Protein AF-A0A221SYM6-F1 (afdb_monomer)

Organism: NCBI:txid317577

Solvent-accessible surface area (backbone atoms only — not comparable to full-atom values): 5184 Å² total; per-residue (Å²): 138,84,84,82,77,79,77,78,80,74,73,75,72,70,61,47,74,77,59,75,85,53,46,62,55,51,51,38,24,73,72,50,78,29,74,42,64,41,79,53,97,91,48,77,37,74,36,38,12,68,48,49,51,54,39,52,55,36,24,36,71,59,53,60,41,70,63,39,50,53,55,50,52,50,54,45,49,55,50,49,56,56,65,75,74,109

Radius of gyration: 17.61 Å; Cα contacts (8 Å, |Δi|>4): 84; chains: 1; bounding box: 38×21×63 Å

Foldseek 3Di:
DDDPDPPPPPPVPQQPDQPPLLVVVLVCLVVQVQQAWDDFP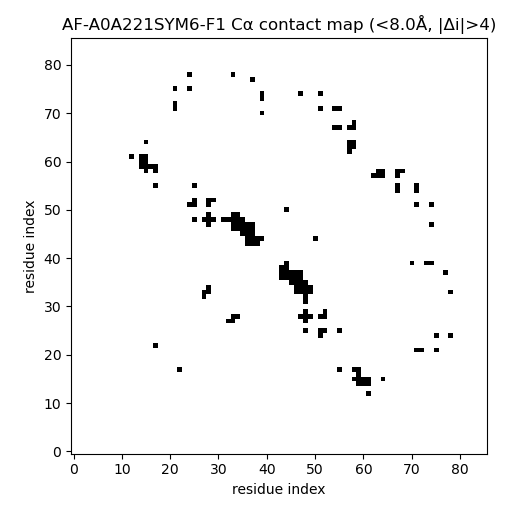VDIDRGLSVVLPVLSVCSRVVHPVVVSNVRSVRSSVVVVVVVVVD

Secondary structure (DSSP, 8-state):
-------------PPPPPPGGGHHHHHHHHTTTT-S-EE-SS-EES-HHHHHHHHHHHHHTTTTHHHHHHHHHHHHHHHHHHHHT-

Mean predicted aligned error: 9.17 Å

Structure (mmCIF, N/CA/C/O backbone):
data_AF-A0A221SYM6-F1
#
_entry.id   AF-A0A221SYM6-F1
#
loop_
_atom_site.group_PDB
_atom_site.id
_atom_site.type_symbol
_atom_site.label_atom_id
_atom_site.label_alt_id
_atom_site.label_comp_id
_atom_site.label_asym_id
_atom_site.label_entity_id
_atom_site.label_seq_id
_atom_site.pdbx_PDB_ins_code
_atom_site.Cartn_x
_atom_site.Cartn_y
_atom_site.Cartn_z
_atom_site.occupancy
_atom_site.B_iso_or_equiv
_atom_site.auth_seq_id
_atom_site.auth_comp_id
_atom_site.auth_asym_id
_atom_site.auth_atom_id
_atom_site.pdbx_PDB_model_num
ATOM 1 N N . MET A 1 1 ? -25.073 -0.396 48.756 1.00 49.47 1 MET A N 1
ATOM 2 C CA . MET A 1 1 ? -25.274 -1.199 47.528 1.00 49.47 1 MET A CA 1
ATOM 3 C C . MET A 1 1 ? -24.841 -0.359 46.333 1.00 49.47 1 MET A C 1
ATOM 5 O O . MET A 1 1 ? -25.574 0.538 45.943 1.00 49.47 1 MET A O 1
ATOM 9 N N . PHE A 1 2 ? -23.631 -0.571 45.811 1.00 51.59 2 PHE A N 1
ATOM 10 C CA . PHE A 1 2 ? -23.130 0.158 44.641 1.00 51.59 2 PHE A CA 1
ATOM 11 C C . PHE A 1 2 ? -23.349 -0.686 43.382 1.00 51.59 2 PHE A C 1
ATOM 13 O O . PHE A 1 2 ? -22.760 -1.754 43.241 1.00 51.59 2 PHE A O 1
ATOM 20 N N . TYR A 1 3 ? -24.200 -0.209 42.473 1.00 49.31 3 TYR A N 1
ATOM 21 C CA . TYR A 1 3 ? -24.340 -0.770 41.131 1.00 49.31 3 TYR A CA 1
ATOM 22 C C . TYR A 1 3 ? -23.160 -0.304 40.270 1.00 49.31 3 TYR A C 1
ATOM 24 O O . TYR A 1 3 ? -23.101 0.853 39.849 1.00 49.31 3 TYR A O 1
ATOM 32 N N . LEU A 1 4 ? -22.215 -1.203 39.989 1.00 52.47 4 LEU A N 1
ATOM 33 C CA . LEU A 1 4 ? -21.205 -0.986 38.957 1.00 52.47 4 LEU A CA 1
ATOM 34 C C . LEU A 1 4 ? -21.862 -1.187 37.589 1.00 52.47 4 LEU A C 1
ATOM 36 O O . LEU A 1 4 ? -22.030 -2.299 37.098 1.00 52.47 4 LEU A O 1
ATOM 40 N N . ARG A 1 5 ? -22.258 -0.062 36.994 1.00 48.50 5 ARG A N 1
ATOM 41 C CA . ARG A 1 5 ? -22.682 0.065 35.601 1.00 48.50 5 ARG A CA 1
ATOM 42 C C . ARG A 1 5 ? -21.541 -0.409 34.699 1.00 48.50 5 ARG A C 1
ATOM 44 O O . ARG A 1 5 ? -20.529 0.276 34.556 1.00 48.50 5 ARG A O 1
ATOM 51 N N . THR A 1 6 ? -21.707 -1.582 34.098 1.00 54.34 6 THR A N 1
ATOM 52 C CA . THR A 1 6 ? -20.830 -2.105 33.053 1.00 54.34 6 THR A CA 1
ATOM 53 C C . THR A 1 6 ? -20.816 -1.109 31.894 1.00 54.34 6 THR A C 1
ATOM 55 O O . THR A 1 6 ? -21.809 -0.888 31.202 1.00 54.34 6 THR A O 1
ATOM 58 N N . ARG A 1 7 ? -19.685 -0.422 31.708 1.00 51.59 7 ARG A N 1
ATOM 59 C CA . ARG A 1 7 ? -19.437 0.364 30.500 1.00 51.59 7 ARG A CA 1
ATOM 60 C C . ARG A 1 7 ? -19.251 -0.625 29.357 1.00 51.59 7 ARG A C 1
ATOM 62 O O . ARG A 1 7 ? -18.176 -1.196 29.204 1.00 51.59 7 ARG A O 1
ATOM 69 N N . SER A 1 8 ? -20.300 -0.821 28.566 1.00 49.66 8 SER A N 1
ATOM 70 C CA . SER A 1 8 ? -20.206 -1.424 27.242 1.00 49.66 8 SER A CA 1
ATOM 71 C C . SER A 1 8 ? -19.216 -0.614 26.405 1.00 49.66 8 SER A C 1
ATOM 73 O O . SER A 1 8 ? -19.559 0.431 25.856 1.00 49.66 8 SER A O 1
ATOM 75 N N . PHE A 1 9 ? -17.973 -1.082 26.311 1.00 50.38 9 PHE A N 1
ATOM 76 C CA . PHE A 1 9 ? -17.004 -0.609 25.327 1.00 50.38 9 PHE A CA 1
ATOM 77 C C . PHE A 1 9 ? -17.362 -1.199 23.956 1.00 50.38 9 PHE A C 1
ATOM 79 O O . PHE A 1 9 ? -16.612 -1.970 23.370 1.00 50.38 9 PHE A O 1
ATOM 86 N N . HIS A 1 10 ? -18.510 -0.802 23.408 1.00 48.22 10 HIS A N 1
ATOM 87 C CA . HIS A 1 10 ? -18.671 -0.781 21.959 1.00 48.22 10 HIS A CA 1
ATOM 88 C C . HIS A 1 10 ? -17.979 0.486 21.459 1.00 48.22 10 HIS A C 1
ATOM 90 O O . HIS A 1 10 ? -18.617 1.472 21.096 1.00 48.22 10 HIS A O 1
ATOM 96 N N . ALA A 1 11 ? -16.644 0.474 21.477 1.00 50.91 11 ALA A N 1
ATOM 97 C CA . ALA A 1 11 ? -15.890 1.373 20.626 1.00 50.91 11 ALA A CA 1
ATOM 98 C C . ALA A 1 11 ? -16.216 0.946 19.193 1.00 50.91 11 ALA A C 1
ATOM 100 O O . ALA A 1 11 ? -15.617 0.020 18.650 1.00 50.91 11 ALA A O 1
ATOM 101 N N . ALA A 1 12 ? -17.231 1.575 18.602 1.00 49.44 12 ALA A N 1
ATOM 102 C CA . ALA A 1 12 ? -17.401 1.596 17.165 1.00 49.44 12 ALA A CA 1
ATOM 103 C C . ALA A 1 12 ? -16.105 2.192 16.607 1.00 49.44 12 ALA A C 1
ATOM 105 O O . ALA A 1 12 ? -15.924 3.411 16.592 1.00 49.44 12 ALA A O 1
ATOM 106 N N . HIS A 1 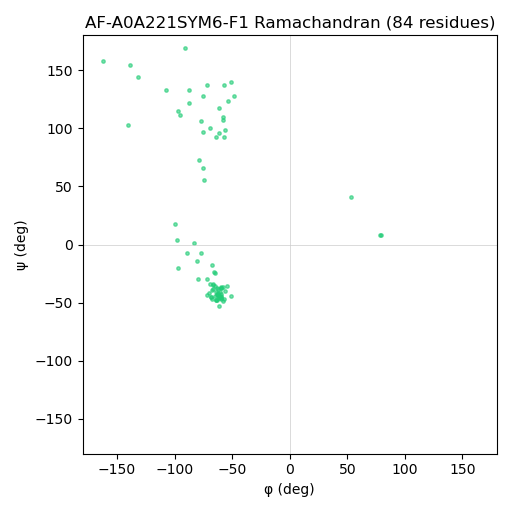13 ? -15.148 1.327 16.268 1.00 50.19 13 HIS A N 1
ATOM 107 C CA . HIS A 1 13 ? -13.907 1.719 15.629 1.00 50.19 13 HIS A CA 1
ATOM 108 C C . HIS A 1 13 ? -14.304 2.358 14.303 1.00 50.19 13 HIS A C 1
ATOM 110 O O . HIS A 1 13 ? -14.584 1.660 13.330 1.00 50.19 13 HIS A O 1
ATOM 116 N N . LYS A 1 14 ? -14.396 3.695 14.281 1.00 53.41 14 LYS A N 1
ATOM 117 C CA . LYS A 1 14 ? -14.502 4.445 13.032 1.00 53.41 14 LYS A CA 1
ATOM 118 C C . LYS A 1 14 ? -13.395 3.910 12.120 1.00 53.41 14 LYS A C 1
ATOM 120 O O . LYS A 1 14 ? -12.250 3.856 12.581 1.00 53.41 14 LYS A O 1
ATOM 125 N N . PRO A 1 15 ? -13.711 3.493 10.881 1.00 56.84 15 PRO A N 1
ATOM 126 C CA . PRO A 1 15 ? -12.689 3.029 9.960 1.00 56.84 15 PRO A CA 1
ATOM 127 C C . PRO A 1 15 ? -11.631 4.123 9.861 1.00 56.84 15 PRO A C 1
ATOM 129 O O . PRO A 1 15 ? -11.955 5.287 9.605 1.00 56.84 15 PRO A O 1
ATOM 132 N N . ALA A 1 16 ? -10.381 3.768 10.159 1.00 66.19 16 ALA A N 1
ATOM 133 C CA . ALA A 1 16 ? -9.286 4.714 10.077 1.00 66.19 16 ALA A CA 1
ATOM 134 C C . ALA A 1 16 ? -9.193 5.167 8.616 1.00 66.19 16 ALA A C 1
ATOM 136 O O . ALA A 1 16 ? -9.002 4.350 7.712 1.00 66.19 16 ALA A O 1
ATOM 137 N N . GLN A 1 17 ? -9.409 6.460 8.375 1.00 71.88 17 GLN A N 1
ATOM 138 C CA . GLN A 1 17 ? -9.326 7.007 7.028 1.00 71.88 17 GLN A CA 1
ATOM 139 C C . GLN A 1 17 ? -7.858 7.120 6.639 1.00 71.88 17 GLN A C 1
ATOM 141 O O . GLN A 1 17 ? -7.056 7.687 7.381 1.00 71.88 17 GLN A O 1
ATOM 146 N N . LEU A 1 18 ? -7.508 6.566 5.478 1.00 78.50 18 LEU A N 1
ATOM 147 C CA . LEU A 1 18 ? -6.179 6.736 4.909 1.00 78.50 18 LEU A CA 1
ATOM 148 C C . LEU A 1 18 ? -5.884 8.233 4.724 1.00 78.50 18 LEU A C 1
ATOM 150 O O . LEU A 1 18 ? -6.752 8.971 4.244 1.00 78.50 18 LEU A O 1
ATOM 154 N N . PRO A 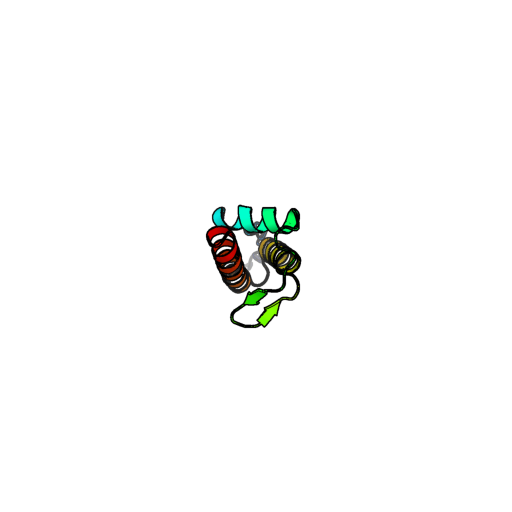1 19 ? -4.668 8.694 5.059 1.00 84.88 19 PRO A N 1
ATOM 155 C CA . PRO A 1 19 ? -4.235 10.044 4.736 1.00 84.88 19 PRO A CA 1
ATOM 156 C C . PRO A 1 19 ? -4.449 10.369 3.259 1.00 84.88 19 PRO A C 1
ATOM 158 O O . PRO A 1 19 ? -4.167 9.550 2.386 1.00 84.88 19 PRO A O 1
ATOM 161 N N . LYS A 1 20 ? -4.900 11.596 2.975 1.00 85.50 20 LYS A N 1
ATOM 162 C CA . LYS A 1 20 ? -5.206 12.049 1.608 1.00 85.50 20 LYS A CA 1
ATOM 163 C C . LYS A 1 20 ? -4.028 11.873 0.645 1.00 85.50 20 LYS A C 1
ATOM 165 O O . LYS A 1 20 ? -4.249 11.519 -0.503 1.00 85.50 20 LYS A O 1
ATOM 170 N N . LEU A 1 21 ? -2.801 12.059 1.132 1.00 86.88 21 LEU A N 1
ATOM 171 C CA . LEU A 1 21 ? -1.569 11.899 0.353 1.00 86.88 21 LEU A CA 1
ATOM 172 C C . LEU A 1 21 ? -1.310 10.454 -0.096 1.00 86.88 21 LEU A C 1
ATOM 174 O O . LEU A 1 21 ? -0.640 10.254 -1.094 1.00 86.88 21 LEU A O 1
ATOM 178 N N . LEU A 1 22 ? -1.869 9.452 0.587 1.00 88.56 22 LEU A N 1
ATOM 179 C CA . LEU A 1 22 ? -1.732 8.044 0.202 1.00 88.56 22 LEU A CA 1
ATOM 180 C C . LEU A 1 22 ? -2.834 7.580 -0.762 1.00 88.56 22 LEU A C 1
ATOM 182 O O . LEU A 1 22 ? -2.754 6.468 -1.278 1.00 88.56 22 LEU A O 1
ATOM 186 N N . ARG A 1 23 ? -3.855 8.409 -1.031 1.00 88.88 23 ARG A N 1
ATOM 187 C CA . ARG A 1 23 ? -4.919 8.066 -1.990 1.00 88.88 23 ARG A CA 1
ATOM 188 C C . ARG A 1 23 ? -4.389 7.815 -3.405 1.00 88.88 23 ARG A C 1
ATOM 190 O O . ARG A 1 23 ? -4.740 6.765 -3.932 1.00 88.88 23 ARG A O 1
ATOM 197 N N . PRO A 1 24 ? -3.514 8.665 -3.980 1.00 90.62 24 PRO A N 1
ATOM 198 C CA . PRO A 1 24 ? -2.986 8.439 -5.325 1.00 90.62 24 PRO A CA 1
ATOM 199 C C . PRO A 1 24 ? -2.220 7.118 -5.445 1.00 90.62 24 PRO A C 1
ATOM 201 O O . PRO A 1 24 ? -2.349 6.421 -6.439 1.00 90.62 24 PRO A O 1
ATOM 204 N N . LEU A 1 25 ? -1.487 6.719 -4.399 1.00 91.25 25 LEU A N 1
ATOM 205 C CA . LEU A 1 25 ? -0.802 5.423 -4.363 1.00 91.25 25 LEU A CA 1
ATOM 206 C C . LEU A 1 25 ? -1.795 4.257 -4.406 1.00 91.25 25 LEU A C 1
ATOM 208 O O . LEU A 1 25 ? -1.568 3.273 -5.102 1.00 91.25 25 LEU A O 1
ATOM 212 N N . VAL A 1 26 ? -2.888 4.345 -3.646 1.00 90.94 26 VAL A N 1
ATOM 213 C CA . VAL A 1 26 ? -3.929 3.308 -3.650 1.00 90.94 26 VAL A CA 1
ATOM 214 C C . VAL A 1 26 ? -4.653 3.272 -4.997 1.00 90.94 26 VAL A C 1
ATOM 216 O O . VAL A 1 26 ? -4.934 2.185 -5.489 1.00 90.94 26 VAL A O 1
ATOM 219 N N . GLU A 1 27 ? -4.913 4.423 -5.612 1.00 91.75 27 GLU A N 1
ATOM 220 C CA . GLU A 1 27 ? -5.514 4.525 -6.949 1.00 91.75 27 GLU A CA 1
ATOM 221 C C . GLU A 1 27 ? -4.592 3.904 -8.017 1.00 91.75 27 GLU A C 1
ATOM 223 O O . GLU A 1 27 ? -5.024 3.004 -8.737 1.00 91.75 27 GLU A O 1
ATOM 228 N N . ALA A 1 28 ? -3.298 4.239 -8.017 1.00 90.31 28 ALA A N 1
ATOM 229 C CA . ALA A 1 28 ? -2.293 3.618 -8.887 1.00 90.31 28 ALA A CA 1
ATOM 230 C C . ALA A 1 28 ? -2.189 2.096 -8.663 1.00 90.31 28 ALA A C 1
ATOM 232 O O . ALA A 1 28 ? -2.045 1.312 -9.605 1.00 90.31 28 ALA A O 1
ATOM 233 N N . ALA A 1 29 ? -2.322 1.643 -7.410 1.00 91.88 29 ALA A N 1
ATOM 234 C CA . ALA A 1 29 ? -2.382 0.221 -7.080 1.00 91.88 29 ALA A CA 1
ATOM 235 C C . ALA A 1 29 ? -3.619 -0.469 -7.682 1.00 91.88 29 ALA A C 1
ATOM 237 O O . ALA A 1 29 ? -3.514 -1.596 -8.161 1.00 91.88 29 ALA A O 1
ATOM 238 N N . GLN A 1 30 ? -4.783 0.190 -7.660 1.00 91.06 30 GLN A N 1
ATOM 239 C CA . GLN A 1 30 ? -6.030 -0.318 -8.250 1.00 91.06 30 GLN A CA 1
ATOM 240 C C . GLN A 1 30 ? -5.970 -0.358 -9.779 1.00 91.06 30 GLN A C 1
ATOM 242 O O . GLN A 1 30 ? -6.531 -1.268 -10.384 1.00 91.06 30 GLN A O 1
ATOM 247 N N . GLN A 1 31 ? -5.273 0.600 -10.390 1.00 91.50 31 GLN A N 1
ATOM 248 C CA . GLN A 1 31 ? -5.061 0.682 -11.837 1.00 91.50 31 GLN A CA 1
ATOM 249 C C . GLN A 1 31 ? -3.993 -0.299 -12.348 1.00 91.50 31 GLN A C 1
ATOM 251 O O . GLN A 1 31 ? -3.833 -0.457 -13.554 1.00 91.50 31 GLN A O 1
ATOM 256 N N . GLY A 1 32 ? -3.278 -0.986 -11.450 1.00 87.94 32 GLY A N 1
ATOM 257 C CA . GLY A 1 32 ? -2.228 -1.941 -11.814 1.00 87.94 32 GLY A CA 1
ATOM 258 C C . GLY A 1 32 ? -0.892 -1.293 -12.189 1.00 87.94 32 GLY A C 1
ATOM 259 O O . GLY A 1 32 ? 0.033 -1.997 -12.587 1.00 87.94 32 GLY A O 1
ATOM 260 N N . GLU A 1 33 ? -0.738 0.019 -12.002 1.00 89.00 33 GLU A N 1
ATOM 261 C CA . GLU A 1 33 ? 0.501 0.759 -12.298 1.00 89.00 33 GLU A CA 1
ATOM 262 C C . GLU A 1 33 ? 1.657 0.376 -11.356 1.00 89.00 33 GLU A C 1
ATOM 264 O O . GLU A 1 33 ? 2.833 0.596 -11.644 1.00 89.00 33 GLU A O 1
ATOM 269 N N . LEU A 1 34 ? 1.321 -0.249 -10.224 1.00 89.81 34 LEU A N 1
ATOM 270 C CA . LEU A 1 34 ? 2.259 -0.723 -9.208 1.00 89.81 34 LEU A CA 1
ATOM 271 C C . LEU A 1 34 ? 2.565 -2.227 -9.298 1.00 89.81 34 LEU A C 1
ATOM 273 O O . LEU A 1 34 ? 3.062 -2.804 -8.328 1.00 89.81 34 LEU A O 1
ATOM 277 N N . ALA A 1 35 ? 2.274 -2.880 -10.426 1.00 90.06 35 ALA A N 1
ATOM 278 C CA . ALA A 1 35 ? 2.520 -4.311 -10.638 1.00 90.06 35 ALA A CA 1
ATOM 279 C C . ALA A 1 35 ? 4.015 -4.627 -10.871 1.00 90.06 35 ALA A C 1
ATOM 281 O O . ALA A 1 35 ? 4.408 -5.210 -11.880 1.00 90.06 35 ALA A O 1
ATOM 282 N N . PHE A 1 36 ? 4.874 -4.215 -9.940 1.00 90.69 36 PHE A N 1
ATOM 283 C CA . PHE A 1 36 ? 6.311 -4.462 -9.978 1.00 90.69 36 PHE A CA 1
ATOM 284 C C . PHE A 1 36 ? 6.854 -4.842 -8.594 1.00 90.69 36 PHE A C 1
ATOM 286 O O . PHE A 1 36 ? 6.288 -4.449 -7.567 1.00 90.69 36 PHE A O 1
ATOM 293 N N . PRO A 1 37 ? 7.973 -5.586 -8.545 1.00 93.31 37 PRO A N 1
ATOM 294 C CA . PRO A 1 37 ? 8.634 -5.895 -7.291 1.00 93.31 37 PRO A CA 1
ATOM 295 C C . PRO A 1 37 ? 9.318 -4.655 -6.714 1.00 93.31 37 PRO A C 1
ATOM 297 O O . PRO A 1 37 ? 9.999 -3.919 -7.426 1.00 93.31 37 PRO A O 1
ATOM 300 N N . ALA A 1 38 ? 9.187 -4.460 -5.406 1.00 91.06 38 ALA A N 1
ATOM 301 C CA . ALA A 1 38 ? 9.762 -3.340 -4.674 1.00 91.06 38 ALA A CA 1
ATOM 302 C C . ALA A 1 38 ? 10.482 -3.830 -3.415 1.00 91.06 38 ALA A C 1
ATOM 304 O O . ALA A 1 38 ? 10.047 -4.779 -2.758 1.00 91.06 38 ALA A O 1
ATOM 305 N N . GLN A 1 39 ? 11.590 -3.178 -3.074 1.00 91.25 39 GLN A N 1
ATOM 306 C CA . GLN A 1 39 ? 12.302 -3.419 -1.825 1.00 91.25 39 GLN A CA 1
ATOM 307 C C . GLN A 1 39 ? 11.832 -2.395 -0.791 1.00 91.25 39 GLN A C 1
ATOM 309 O O . GLN A 1 39 ? 12.116 -1.213 -0.943 1.00 91.25 39 GLN A O 1
ATOM 314 N N . LEU A 1 40 ? 11.122 -2.854 0.240 1.00 86.88 40 LEU A N 1
ATOM 315 C CA . LEU A 1 40 ? 10.851 -2.072 1.448 1.00 86.88 40 LEU A CA 1
ATOM 316 C C . LEU A 1 40 ? 11.963 -2.340 2.477 1.00 86.88 40 LEU A C 1
ATOM 318 O O . LEU A 1 40 ? 12.754 -3.278 2.325 1.00 86.88 40 LEU A O 1
ATOM 322 N N . ALA A 1 41 ? 12.009 -1.555 3.546 1.00 82.06 41 ALA A N 1
ATOM 323 C CA . ALA A 1 41 ? 13.062 -1.566 4.553 1.00 82.06 41 ALA A CA 1
ATOM 324 C C . ALA A 1 41 ? 13.169 -2.923 5.247 1.00 82.06 41 ALA A C 1
ATOM 326 O O . ALA A 1 41 ? 14.267 -3.415 5.486 1.00 82.06 41 ALA A O 1
ATOM 327 N N . GLU A 1 42 ? 12.028 -3.542 5.557 1.00 83.62 42 GLU A N 1
ATOM 328 C CA . GLU A 1 42 ? 11.990 -4.815 6.283 1.00 83.62 42 GLU A CA 1
ATOM 329 C C . GLU A 1 42 ? 11.857 -6.040 5.366 1.00 83.62 42 GLU A C 1
ATOM 331 O O . GLU A 1 42 ? 12.150 -7.155 5.793 1.00 83.62 42 GLU A O 1
ATOM 336 N N . TYR A 1 43 ? 11.382 -5.884 4.128 1.00 88.19 43 TYR A N 1
ATOM 337 C CA . TYR A 1 43 ? 11.115 -7.023 3.249 1.00 88.19 43 TYR A CA 1
ATOM 338 C C . TYR A 1 43 ? 10.999 -6.633 1.782 1.00 88.19 43 TYR A C 1
ATOM 340 O O . TYR A 1 43 ? 10.661 -5.511 1.411 1.00 88.19 43 TYR A O 1
ATOM 348 N N . ARG A 1 44 ? 11.225 -7.627 0.926 1.00 90.25 44 ARG A N 1
ATOM 349 C CA . ARG A 1 44 ? 10.973 -7.519 -0.503 1.00 90.25 44 ARG A CA 1
ATOM 350 C C . ARG A 1 44 ? 9.533 -7.899 -0.809 1.00 90.25 44 ARG A C 1
ATOM 352 O O . ARG A 1 44 ? 9.043 -8.938 -0.368 1.00 90.25 44 ARG A O 1
ATOM 359 N N . VAL A 1 45 ? 8.878 -7.074 -1.607 1.00 92.31 45 VAL A N 1
ATOM 360 C CA . VAL A 1 45 ? 7.536 -7.314 -2.122 1.00 92.31 45 VAL A CA 1
ATOM 361 C C . VAL A 1 45 ? 7.650 -7.651 -3.601 1.00 92.31 45 VAL A C 1
ATOM 363 O O . VAL A 1 45 ? 8.363 -6.981 -4.341 1.00 92.31 45 VAL A O 1
ATOM 366 N N . THR A 1 46 ? 6.970 -8.705 -4.038 1.00 92.56 46 THR A N 1
ATOM 367 C CA . THR A 1 46 ? 6.963 -9.125 -5.447 1.00 92.56 46 THR A CA 1
ATOM 368 C C . THR A 1 46 ? 6.021 -8.291 -6.314 1.00 92.56 46 THR A C 1
ATOM 370 O O . THR A 1 46 ? 6.289 -8.114 -7.495 1.00 92.56 46 THR A O 1
ATOM 373 N N . ASP A 1 47 ? 4.951 -7.769 -5.719 1.00 93.06 47 ASP A N 1
ATOM 374 C CA . ASP A 1 47 ? 3.944 -6.916 -6.351 1.00 93.06 47 ASP A CA 1
ATOM 375 C C . ASP A 1 47 ? 3.542 -5.810 -5.367 1.00 93.06 47 ASP A C 1
ATOM 377 O O . ASP A 1 47 ? 2.823 -6.054 -4.386 1.00 93.06 47 ASP A O 1
ATOM 381 N N . LEU A 1 48 ? 4.069 -4.606 -5.601 1.00 92.06 48 LEU A N 1
ATOM 382 C CA . LEU A 1 48 ? 3.840 -3.453 -4.740 1.00 92.06 48 LEU A CA 1
ATOM 383 C C . LEU A 1 48 ? 2.356 -3.070 -4.700 1.00 92.06 48 LEU A C 1
ATOM 385 O O . LEU A 1 48 ? 1.835 -2.806 -3.618 1.00 92.06 48 LEU A O 1
ATOM 389 N N . GLY A 1 49 ? 1.657 -3.097 -5.834 1.00 93.06 49 GLY A N 1
ATOM 390 C CA . GLY A 1 49 ? 0.245 -2.732 -5.930 1.00 93.06 49 GLY A CA 1
ATOM 391 C C . GLY A 1 49 ? -0.639 -3.637 -5.088 1.00 93.06 49 GLY A C 1
ATOM 392 O O . GLY A 1 49 ? -1.360 -3.173 -4.199 1.00 93.06 49 GLY A O 1
ATOM 393 N N . ARG A 1 50 ? -0.523 -4.954 -5.275 1.00 93.44 50 ARG A N 1
ATOM 394 C CA . ARG A 1 50 ? -1.293 -5.926 -4.487 1.00 93.44 50 ARG A CA 1
ATOM 395 C C . ARG A 1 50 ? -0.995 -5.814 -2.993 1.00 93.44 50 ARG A C 1
ATOM 397 O O . ARG A 1 50 ? -1.893 -5.968 -2.158 1.00 93.44 50 ARG A O 1
ATOM 404 N N . TRP A 1 51 ? 0.258 -5.542 -2.643 1.00 93.31 51 TRP A N 1
ATOM 405 C CA . TRP A 1 51 ? 0.660 -5.346 -1.259 1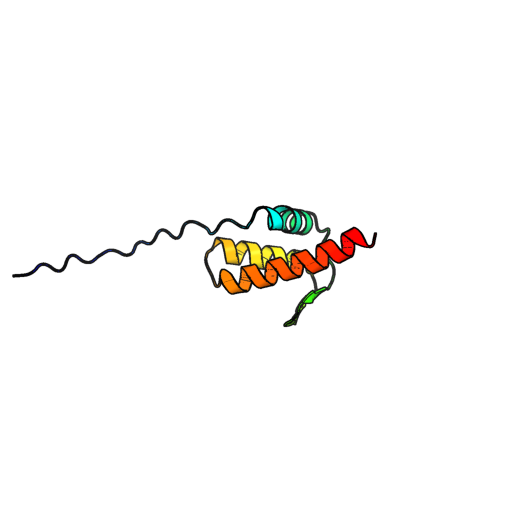.00 93.31 51 TRP A CA 1
ATOM 406 C C . TRP A 1 51 ? 0.082 -4.051 -0.663 1.00 93.31 51 TRP A C 1
ATOM 408 O O . TRP A 1 51 ? -0.493 -4.109 0.426 1.00 93.31 51 TRP A O 1
ATOM 418 N N . VAL A 1 52 ? 0.126 -2.923 -1.383 1.00 92.81 52 VAL A N 1
ATOM 419 C CA . VAL A 1 52 ? -0.465 -1.637 -0.966 1.00 92.81 52 VAL A CA 1
ATOM 420 C C . VAL A 1 52 ? -1.957 -1.803 -0.694 1.00 92.81 52 VAL A C 1
ATOM 422 O O . VAL A 1 52 ? -2.430 -1.403 0.370 1.00 92.81 52 VAL A O 1
ATOM 425 N N . LEU A 1 53 ? -2.695 -2.465 -1.592 1.00 92.12 53 LEU A N 1
ATOM 426 C CA . LEU A 1 53 ? -4.127 -2.730 -1.408 1.00 92.12 53 LEU A CA 1
ATOM 427 C C . LEU A 1 53 ? -4.400 -3.549 -0.140 1.00 92.12 53 LEU A C 1
ATOM 429 O O . LEU A 1 53 ? -5.295 -3.220 0.642 1.00 92.12 53 LEU A O 1
ATOM 433 N N . LYS A 1 54 ? -3.588 -4.582 0.119 1.00 91.62 54 LYS A N 1
ATOM 434 C CA . LYS A 1 54 ? -3.686 -5.400 1.337 1.00 91.62 54 LYS A CA 1
ATOM 435 C C . LYS A 1 54 ? -3.405 -4.584 2.603 1.00 91.62 54 LYS A C 1
ATOM 437 O O . LYS A 1 54 ? -4.050 -4.813 3.632 1.00 91.62 54 LYS A O 1
ATOM 442 N N . GLN A 1 55 ? -2.460 -3.646 2.557 1.00 90.50 55 GLN A N 1
ATOM 443 C CA . GLN A 1 55 ? -2.183 -2.758 3.687 1.00 90.50 55 GLN A CA 1
ATOM 444 C C . GLN A 1 55 ? -3.286 -1.729 3.904 1.00 90.50 55 GLN A C 1
ATOM 446 O O . GLN A 1 55 ? -3.717 -1.552 5.042 1.00 90.50 55 GLN A O 1
ATOM 451 N N . ALA A 1 56 ? -3.787 -1.114 2.835 1.00 89.25 56 ALA A N 1
ATOM 452 C CA . ALA A 1 56 ? -4.881 -0.153 2.879 1.00 89.25 56 ALA A CA 1
ATOM 453 C C . ALA A 1 56 ? -6.166 -0.773 3.455 1.00 89.25 56 ALA A C 1
ATOM 455 O O . ALA A 1 56 ? -6.795 -0.190 4.343 1.00 89.25 56 ALA A O 1
ATOM 456 N N . ALA A 1 57 ? -6.509 -1.995 3.033 1.00 88.62 57 ALA A N 1
ATOM 457 C CA . ALA A 1 57 ? -7.620 -2.769 3.590 1.00 88.62 57 ALA A CA 1
ATOM 458 C C . ALA A 1 57 ? -7.400 -3.116 5.078 1.00 88.62 57 ALA 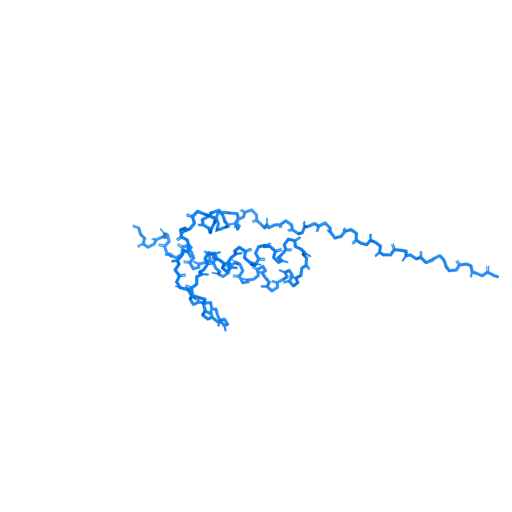A C 1
ATOM 460 O O . ALA A 1 57 ? -8.288 -2.993 5.923 1.00 88.62 57 ALA A O 1
ATOM 461 N N . GLY A 1 58 ? -6.180 -3.518 5.442 1.00 86.25 58 GLY A N 1
ATOM 462 C CA . GLY A 1 58 ? -5.839 -3.799 6.836 1.00 86.25 58 GLY A CA 1
ATOM 463 C C . GLY A 1 58 ? -5.861 -2.563 7.741 1.00 86.25 58 GLY A C 1
ATOM 464 O O . GLY A 1 58 ? -6.248 -2.656 8.904 1.00 86.25 58 GLY A O 1
ATOM 465 N N . TYR A 1 59 ? -5.483 -1.402 7.210 1.00 85.81 59 TYR A N 1
ATOM 466 C CA . TYR A 1 59 ? -5.532 -0.128 7.919 1.00 85.81 59 TYR A CA 1
ATOM 467 C C . TYR A 1 59 ? -6.977 0.317 8.173 1.00 85.81 59 TYR A C 1
ATOM 469 O O . TYR A 1 59 ? -7.325 0.671 9.297 1.00 85.81 59 TYR A O 1
ATOM 477 N N . SER A 1 60 ? -7.841 0.217 7.159 1.00 82.81 60 SER A N 1
ATOM 478 C CA . SER A 1 60 ? -9.258 0.602 7.255 1.00 82.81 60 SER A CA 1
ATOM 479 C C . SER A 1 60 ? -10.061 -0.273 8.228 1.00 82.81 60 SER A C 1
ATOM 481 O O . SER A 1 60 ? -11.021 0.209 8.826 1.00 82.81 60 SER A O 1
ATOM 483 N N . THR A 1 61 ? -9.618 -1.509 8.486 1.00 83.75 61 THR A N 1
ATOM 484 C CA . THR A 1 61 ? -10.170 -2.388 9.542 1.00 83.75 61 THR A CA 1
ATOM 485 C C . THR A 1 61 ? -9.602 -2.128 10.945 1.00 83.75 61 THR A C 1
ATOM 487 O O . THR A 1 61 ? -9.969 -2.817 11.895 1.00 83.75 61 THR A O 1
ATOM 490 N N . GLY A 1 62 ? -8.703 -1.151 11.105 1.00 79.38 62 GLY A N 1
ATOM 491 C CA . GLY A 1 62 ? -8.139 -0.765 12.401 1.00 79.38 62 GLY A CA 1
ATOM 492 C C . GLY A 1 62 ? -7.042 -1.693 12.939 1.00 79.38 62 GLY A C 1
ATOM 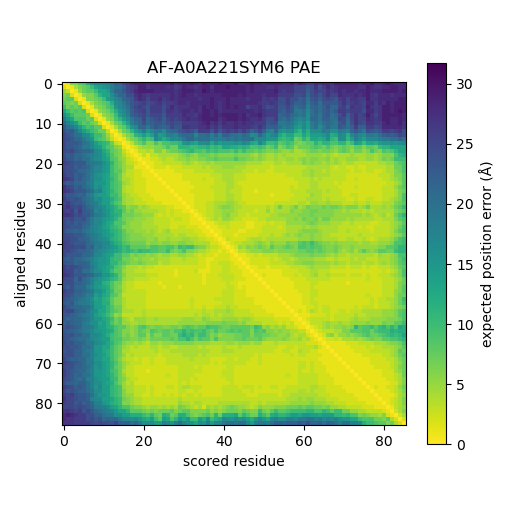493 O O . GLY A 1 62 ? -6.605 -1.524 14.076 1.00 79.38 62 GLY A O 1
ATOM 494 N N . ARG A 1 63 ? -6.555 -2.666 12.154 1.00 75.19 63 ARG A N 1
ATOM 495 C CA . ARG A 1 63 ? -5.515 -3.611 12.600 1.00 75.19 63 ARG A CA 1
ATOM 496 C C . ARG A 1 63 ? -4.111 -3.069 12.346 1.00 75.19 63 ARG A C 1
ATOM 498 O O . ARG A 1 63 ? -3.727 -2.884 11.193 1.00 75.19 63 ARG A O 1
ATOM 505 N N . TYR A 1 64 ? -3.304 -2.937 13.402 1.00 80.56 64 TYR A N 1
ATOM 506 C CA . TYR A 1 64 ? -1.897 -2.500 13.325 1.00 80.56 64 TYR A CA 1
ATOM 507 C C . TYR A 1 64 ? -1.714 -1.175 12.565 1.00 80.56 64 TYR A C 1
ATOM 509 O O . TYR A 1 64 ? -0.782 -1.027 11.774 1.00 80.56 64 TYR A O 1
ATOM 517 N N . THR A 1 65 ? -2.619 -0.217 12.785 1.00 81.12 65 THR A N 1
ATOM 518 C CA . THR A 1 65 ? -2.723 1.032 12.012 1.00 81.12 65 THR A CA 1
ATOM 519 C C . THR A 1 65 ? -1.401 1.787 11.897 1.00 81.12 65 THR A C 1
ATOM 521 O O . THR A 1 65 ? -1.044 2.183 10.793 1.00 81.12 65 THR A O 1
ATOM 524 N N . THR A 1 66 ? -0.630 1.922 12.979 1.00 85.19 66 THR A N 1
ATOM 525 C CA . THR A 1 66 ? 0.667 2.624 12.967 1.00 85.19 66 THR A CA 1
ATOM 526 C C . THR A 1 66 ? 1.701 1.942 12.072 1.00 85.19 66 THR A C 1
ATOM 528 O O . THR A 1 66 ? 2.325 2.603 11.246 1.00 85.19 66 THR A O 1
ATOM 531 N N . ARG A 1 67 ? 1.862 0.615 12.193 1.00 85.62 67 ARG A N 1
ATOM 532 C CA . ARG A 1 67 ? 2.824 -0.143 11.376 1.00 85.62 67 ARG A CA 1
ATOM 533 C C . ARG A 1 67 ? 2.435 -0.092 9.903 1.00 85.62 67 ARG A C 1
ATOM 535 O O . ARG A 1 67 ? 3.255 0.250 9.065 1.00 85.62 67 ARG A O 1
ATOM 542 N N . ARG A 1 68 ? 1.160 -0.352 9.600 1.00 86.06 68 ARG A N 1
ATOM 543 C CA . ARG A 1 68 ? 0.654 -0.318 8.221 1.00 86.06 68 ARG A CA 1
ATOM 544 C C . ARG A 1 68 ? 0.783 1.062 7.595 1.00 86.06 68 ARG A C 1
ATOM 546 O O . ARG A 1 68 ? 1.092 1.155 6.416 1.00 86.06 68 ARG A O 1
ATOM 553 N N . LEU A 1 69 ? 0.552 2.119 8.372 1.00 88.19 69 LEU A N 1
ATOM 554 C CA . LEU A 1 69 ? 0.699 3.486 7.893 1.00 88.19 69 LEU A CA 1
ATOM 555 C C . LEU A 1 69 ? 2.155 3.805 7.541 1.00 88.19 69 LEU A C 1
ATOM 557 O O . LEU A 1 69 ? 2.399 4.377 6.484 1.00 88.19 69 LEU A O 1
ATOM 561 N N . ARG A 1 70 ? 3.109 3.415 8.395 1.00 90.69 70 ARG A N 1
ATOM 562 C CA . ARG A 1 70 ? 4.543 3.555 8.108 1.00 90.69 70 ARG A CA 1
ATOM 563 C C . ARG A 1 70 ? 4.915 2.817 6.822 1.00 90.69 70 ARG A C 1
ATOM 565 O O . ARG A 1 70 ? 5.528 3.412 5.945 1.00 90.69 70 ARG A O 1
ATOM 572 N N . ASP A 1 71 ? 4.486 1.565 6.691 1.00 90.19 71 ASP A N 1
ATOM 573 C CA . ASP A 1 71 ? 4.819 0.760 5.517 1.00 90.19 71 ASP A CA 1
ATOM 574 C C . ASP A 1 71 ? 4.154 1.338 4.235 1.00 90.19 71 ASP A C 1
ATOM 576 O O . ASP A 1 71 ? 4.745 1.322 3.157 1.00 90.19 71 ASP A O 1
ATOM 580 N N . LEU A 1 72 ? 2.942 1.906 4.327 1.00 90.94 72 LEU A N 1
ATOM 581 C CA . LEU A 1 72 ? 2.280 2.597 3.207 1.00 90.94 72 LEU A CA 1
ATOM 5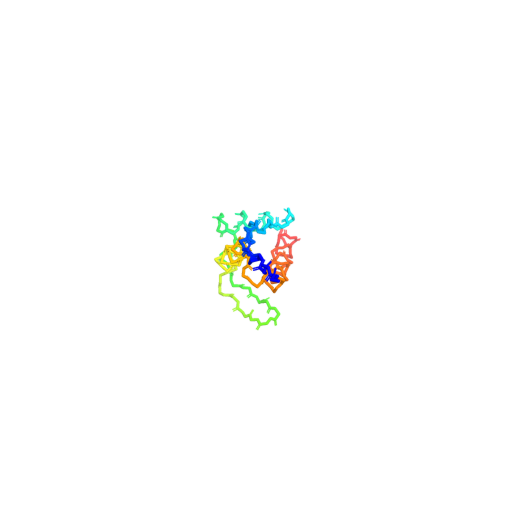82 C C . LEU A 1 72 ? 3.011 3.880 2.787 1.00 90.94 72 LEU A C 1
ATOM 584 O O . LEU A 1 72 ? 3.095 4.168 1.595 1.00 90.94 72 LEU A O 1
ATOM 588 N N . TRP A 1 73 ? 3.545 4.642 3.743 1.00 93.12 73 TRP A N 1
ATOM 589 C CA . TRP A 1 73 ? 4.385 5.808 3.454 1.00 93.12 73 TRP A CA 1
ATOM 590 C C . TRP A 1 73 ? 5.688 5.436 2.764 1.00 93.12 73 TRP A C 1
ATOM 592 O O . TRP A 1 73 ? 6.161 6.159 1.891 1.00 93.12 73 TRP A O 1
ATOM 602 N N . GLU A 1 74 ? 6.253 4.296 3.121 1.00 92.25 74 GLU A N 1
ATOM 603 C CA . GLU A 1 74 ? 7.444 3.796 2.461 1.00 92.25 74 GLU A CA 1
ATOM 604 C C . GLU A 1 74 ? 7.158 3.389 1.010 1.00 92.25 74 GLU A C 1
ATOM 606 O O . GLU A 1 74 ? 7.850 3.827 0.089 1.00 92.25 74 GLU A O 1
ATOM 611 N N . ALA A 1 75 ? 6.076 2.638 0.786 1.00 91.69 75 ALA A N 1
ATOM 612 C CA . ALA A 1 75 ? 5.609 2.317 -0.560 1.00 91.69 75 ALA A CA 1
ATOM 613 C C . ALA A 1 75 ? 5.308 3.574 -1.392 1.00 91.69 75 ALA A C 1
ATOM 615 O O . ALA A 1 75 ? 5.615 3.608 -2.584 1.00 91.69 75 ALA A O 1
ATOM 616 N N . TYR A 1 76 ? 4.765 4.620 -0.761 1.00 92.00 76 TYR A N 1
ATOM 617 C CA . TYR A 1 76 ? 4.575 5.928 -1.387 1.00 92.00 76 TYR A CA 1
ATOM 618 C C . TYR A 1 76 ? 5.899 6.543 -1.847 1.00 92.00 76 TYR A C 1
ATOM 620 O O . TYR A 1 76 ? 5.984 7.025 -2.973 1.00 92.00 76 TYR A O 1
ATOM 628 N N . GLY A 1 77 ? 6.938 6.490 -1.011 1.00 91.44 77 GLY A N 1
ATOM 629 C CA . GLY A 1 77 ? 8.274 6.972 -1.363 1.00 91.44 77 GLY A CA 1
ATOM 630 C C . GLY A 1 77 ? 8.858 6.253 -2.579 1.00 91.44 77 GLY A C 1
ATOM 631 O O . GLY A 1 77 ? 9.320 6.908 -3.510 1.00 91.44 77 GLY A O 1
ATOM 632 N N . ILE A 1 78 ? 8.767 4.921 -2.617 1.00 90.69 78 ILE A N 1
ATOM 633 C CA . ILE A 1 78 ? 9.242 4.111 -3.754 1.00 90.69 78 ILE A CA 1
ATOM 634 C C . ILE A 1 78 ? 8.483 4.466 -5.037 1.00 90.69 78 ILE A C 1
ATOM 636 O O . ILE A 1 78 ? 9.080 4.627 -6.102 1.00 90.69 78 ILE A O 1
ATOM 640 N N . TRP A 1 79 ? 7.159 4.601 -4.942 1.00 90.12 79 TRP A N 1
ATOM 641 C CA . TRP A 1 79 ? 6.325 4.991 -6.074 1.00 90.12 79 TRP A CA 1
ATOM 642 C C . TRP A 1 79 ? 6.687 6.386 -6.603 1.00 90.12 79 TRP A C 1
ATOM 644 O O . TRP A 1 79 ? 6.880 6.551 -7.807 1.00 90.12 79 TRP A O 1
ATOM 654 N N . GLN A 1 80 ? 6.856 7.367 -5.713 1.00 90.12 80 GLN A N 1
ATOM 655 C CA . GLN A 1 80 ? 7.266 8.726 -6.077 1.00 90.12 80 GLN A CA 1
ATOM 656 C C . GLN A 1 80 ? 8.644 8.758 -6.742 1.00 90.12 80 GLN A C 1
ATOM 658 O O . GLN A 1 80 ? 8.797 9.390 -7.783 1.00 90.12 80 GLN A O 1
ATOM 663 N N . GLN A 1 81 ? 9.629 8.037 -6.196 1.00 88.69 81 GLN A N 1
ATOM 664 C CA . GLN A 1 81 ? 10.964 7.931 -6.797 1.00 88.69 81 GLN A CA 1
ATOM 665 C C . GLN A 1 81 ? 10.898 7.405 -8.233 1.00 88.6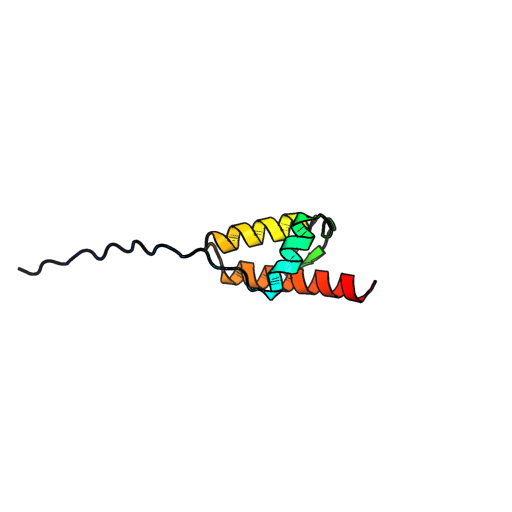9 81 GLN A C 1
ATOM 667 O O . GLN A 1 81 ? 11.596 7.910 -9.112 1.00 88.69 81 GLN A O 1
ATOM 672 N N . ARG A 1 82 ? 10.028 6.424 -8.488 1.00 84.06 82 ARG A N 1
ATOM 673 C CA . ARG A 1 82 ? 9.828 5.861 -9.825 1.00 84.06 82 ARG A CA 1
ATOM 674 C C . ARG A 1 82 ? 9.140 6.838 -10.781 1.00 84.06 82 ARG A C 1
ATOM 676 O O . ARG A 1 82 ? 9.569 6.932 -11.922 1.00 84.06 82 ARG A O 1
ATOM 683 N N . HIS A 1 83 ? 8.117 7.563 -10.326 1.00 76.56 83 HIS A N 1
ATOM 684 C CA . HIS A 1 83 ? 7.414 8.552 -11.155 1.00 76.56 83 HIS A CA 1
ATOM 685 C C . HIS A 1 83 ? 8.234 9.814 -11.433 1.00 76.56 83 HIS A C 1
ATOM 687 O O . HIS A 1 83 ? 8.040 10.429 -12.469 1.00 76.56 83 HIS A O 1
ATOM 693 N N . MET A 1 84 ? 9.138 10.210 -10.535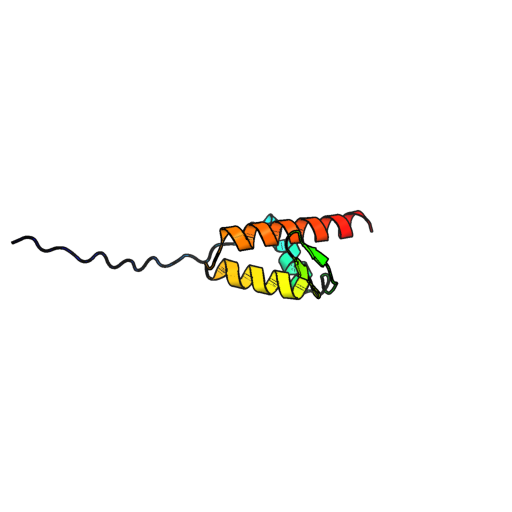 1.00 69.25 84 MET A N 1
ATOM 694 C CA . MET A 1 84 ? 10.021 11.363 -10.759 1.00 69.25 84 MET A CA 1
ATOM 695 C C . MET A 1 84 ? 11.238 11.044 -11.636 1.00 69.25 84 MET A C 1
ATOM 697 O O . MET A 1 84 ? 11.919 11.964 -12.079 1.00 69.25 84 MET A O 1
ATOM 701 N N . SER A 1 85 ? 11.535 9.761 -11.856 1.00 58.38 85 SER A N 1
ATOM 702 C CA . SER A 1 85 ? 12.674 9.313 -12.671 1.00 58.38 85 SER A CA 1
ATOM 703 C C . SER A 1 85 ? 12.288 8.947 -14.113 1.00 58.38 85 SER A C 1
ATOM 705 O O . SER A 1 85 ? 13.144 8.455 -14.848 1.00 58.38 85 SER A O 1
ATOM 707 N N . ALA A 1 86 ? 11.021 9.134 -14.499 1.00 48.97 86 ALA A N 1
ATOM 708 C CA . ALA A 1 86 ? 10.476 8.868 -15.832 1.00 48.97 86 ALA A CA 1
ATOM 709 C C . ALA A 1 86 ? 10.098 10.182 -16.523 1.00 48.97 86 ALA A C 1
ATOM 711 O O . ALA A 1 86 ? 10.328 10.273 -17.748 1.00 48.97 86 ALA A O 1
#

Sequence (86 aa):
MFYLRTRSFHAAHKPAQLPKLLRPLVEAAQQGELAFPAQLAEYRVTDLGRWVLKQAAGYSTGRYTTRRLRDLWEAYGIWQQRHMSA

pLDDT: mean 80.52, std 15.41, range [48.22, 93.44]